Protein AF-A0A2J6W0M3-F1 (afdb_monomer_lite)

Foldseek 3Di:
DWWWWWFDPDPVQTDTFDKDKDFDFDKDKDDDLVVLQVVVVVVCCVVFNPVVVVDDGDDPVRSVVDIDIDTDRPDMDMDGDDDYTDDDPPPPDPPPDDDTTIDTDWDADDDDDDDDDDDPSRVVRHRDTD

Radius of gyration: 22.67 Å; chains: 1; bounding box: 49×35×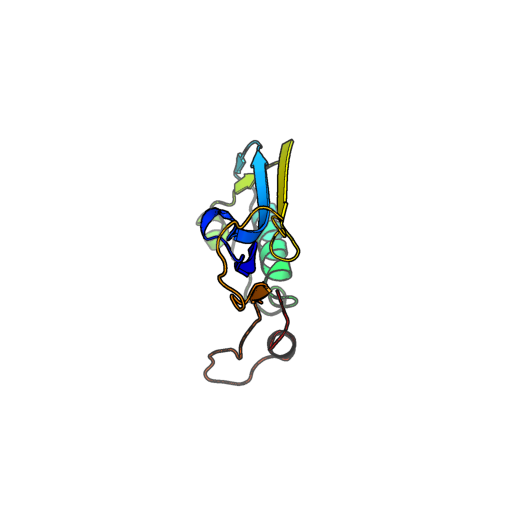59 Å

pLDDT: mean 91.8, std 10.61, range [54.16, 98.25]

Sequence (130 aa):
KVNGIVLAEMVKDNSVNYVSVVIFGKSEEVKNNSDKLKAFKNLMDRMVPERWENSILPSDNDLNNVSIIKISIDKFSIKKREGGPKLNHKSSTNKNNIWSGEITIKCRYEKPIDNENIPNYIAKLIGKQL

Secondary structure (DSSP, 8-state):
-EEEEEE-SSGGG-EEEEEEEEEE--EEEE--HHHHHHHHHHHHHHHSTTTTTTSPPPPHHHHHT--EEEE--SEEEEEEE-SSPPP-TT--S--TT---EEEE---B------SSPPPHHHHTTTT-B-

Structure (mmCIF, N/CA/C/O backbone):
data_AF-A0A2J6W0M3-F1
#
_entry.id   AF-A0A2J6W0M3-F1
#
loop_
_atom_site.group_PDB
_atom_site.id
_atom_site.type_symbol
_atom_site.label_atom_id
_atom_site.label_alt_id
_atom_site.label_comp_id
_atom_site.label_asym_id
_atom_site.label_entity_id
_atom_site.label_seq_id
_atom_site.pdbx_PDB_ins_code
_atom_site.Cartn_x
_atom_site.Cartn_y
_atom_site.Cartn_z
_atom_site.occupancy
_atom_site.B_iso_or_equiv
_atom_site.auth_seq_id
_atom_site.auth_comp_id
_atom_site.auth_asym_id
_atom_site.auth_atom_id
_atom_site.pdbx_PDB_model_num
ATOM 1 N N . LYS A 1 1 ? 4.744 2.763 -5.765 1.00 92.88 1 LYS A N 1
ATOM 2 C CA . LYS A 1 1 ? 5.502 1.500 -5.586 1.00 92.88 1 LYS A CA 1
ATOM 3 C C . LYS A 1 1 ? 6.546 1.384 -6.686 1.00 92.88 1 LYS A C 1
ATOM 5 O O . LYS A 1 1 ? 6.176 1.503 -7.849 1.00 92.88 1 LYS A O 1
ATOM 10 N N . VAL A 1 2 ? 7.813 1.197 -6.324 1.00 96.62 2 VAL A N 1
ATOM 11 C CA . VAL A 1 2 ? 8.913 0.946 -7.268 1.00 96.62 2 VAL A CA 1
ATOM 12 C C . VAL A 1 2 ? 9.096 -0.565 -7.406 1.00 96.62 2 VAL A C 1
ATOM 14 O O . VAL A 1 2 ? 9.133 -1.259 -6.395 1.00 96.62 2 VAL A O 1
ATOM 17 N N . ASN A 1 3 ? 9.172 -1.052 -8.644 1.00 96.19 3 ASN A N 1
ATOM 18 C CA . ASN A 1 3 ? 9.197 -2.475 -8.990 1.00 96.19 3 ASN A CA 1
ATOM 19 C C . ASN A 1 3 ? 10.482 -2.900 -9.715 1.00 96.19 3 ASN A C 1
ATOM 21 O O . ASN A 1 3 ? 10.718 -4.095 -9.861 1.00 96.19 3 ASN A O 1
ATOM 25 N N . GLY A 1 4 ? 11.314 -1.966 -10.176 1.00 97.56 4 GLY A N 1
ATOM 26 C CA . GLY A 1 4 ? 12.583 -2.322 -10.803 1.00 97.56 4 GLY A CA 1
ATOM 27 C C . GLY A 1 4 ? 13.378 -1.130 -11.310 1.00 97.56 4 GLY A C 1
ATOM 28 O O . GLY A 1 4 ? 12.831 -0.049 -11.517 1.00 97.56 4 GLY A O 1
ATOM 29 N N . ILE A 1 5 ? 14.674 -1.335 -11.511 1.00 97.94 5 ILE A N 1
ATOM 30 C CA . ILE A 1 5 ? 15.596 -0.376 -12.124 1.00 97.94 5 ILE A CA 1
ATOM 31 C C . ILE A 1 5 ? 15.842 -0.835 -13.553 1.00 97.94 5 ILE A C 1
ATOM 33 O O . ILE A 1 5 ? 16.174 -1.996 -13.777 1.00 97.94 5 ILE A O 1
ATOM 37 N N . VAL A 1 6 ? 15.688 0.067 -14.517 1.00 97.75 6 VAL A N 1
ATOM 38 C CA . VAL A 1 6 ? 15.887 -0.234 -15.934 1.00 97.75 6 VAL A CA 1
ATOM 39 C C . VAL A 1 6 ? 17.159 0.436 -16.415 1.00 97.75 6 VAL A C 1
ATOM 41 O O . VAL A 1 6 ? 17.270 1.663 -16.397 1.00 97.75 6 VAL A O 1
ATOM 44 N N . LEU A 1 7 ? 18.105 -0.391 -16.841 1.00 95.75 7 LEU A N 1
ATOM 45 C CA . LEU A 1 7 ? 19.430 0.009 -17.282 1.00 95.75 7 LEU A CA 1
ATOM 46 C C . LEU A 1 7 ? 19.498 -0.158 -18.799 1.00 95.75 7 LEU A C 1
ATOM 48 O O . LEU A 1 7 ? 19.440 -1.268 -19.327 1.00 95.75 7 LEU A O 1
ATOM 52 N N . ALA A 1 8 ? 19.545 0.971 -19.493 1.00 92.31 8 ALA A N 1
ATOM 53 C CA . ALA A 1 8 ? 19.707 1.053 -20.932 1.00 92.31 8 ALA A CA 1
ATOM 54 C C . ALA A 1 8 ? 21.184 1.250 -21.294 1.00 92.31 8 ALA A C 1
ATOM 56 O O . ALA A 1 8 ? 22.014 1.593 -20.454 1.00 92.31 8 ALA A O 1
ATOM 57 N N . GLU A 1 9 ? 21.507 1.092 -22.576 1.00 88.31 9 GLU A N 1
ATOM 58 C CA . GLU A 1 9 ? 22.866 1.327 -23.079 1.00 88.31 9 GLU A CA 1
ATOM 59 C C . GLU A 1 9 ? 23.286 2.804 -22.967 1.00 88.31 9 GLU A C 1
ATOM 61 O O . GLU A 1 9 ? 24.456 3.114 -22.741 1.00 88.31 9 GLU A O 1
ATOM 66 N N . MET A 1 10 ? 22.329 3.731 -23.107 1.00 86.19 10 MET A N 1
ATOM 67 C CA . MET A 1 10 ? 22.545 5.168 -22.935 1.00 86.19 10 MET A CA 1
ATOM 68 C C . MET A 1 10 ? 21.980 5.643 -21.598 1.00 86.19 10 MET A C 1
ATOM 70 O O . MET A 1 10 ? 20.810 5.420 -21.295 1.00 86.19 10 MET A O 1
ATOM 74 N N . VAL A 1 11 ? 22.769 6.422 -20.852 1.00 89.62 11 VAL A N 1
ATOM 75 C CA . VAL A 1 11 ? 22.384 6.937 -19.523 1.00 89.62 11 VAL A CA 1
ATOM 76 C C . VAL A 1 11 ? 21.056 7.701 -19.543 1.00 89.62 11 VAL A C 1
ATOM 78 O O . VAL A 1 11 ? 20.250 7.545 -18.631 1.00 89.62 11 VAL A O 1
ATOM 81 N N . LYS A 1 12 ? 20.787 8.480 -20.598 1.00 89.81 12 LYS A N 1
ATOM 82 C CA . LYS A 1 12 ? 19.530 9.238 -20.754 1.00 89.81 12 LYS A CA 1
ATOM 83 C C . LYS A 1 12 ? 18.274 8.360 -20.852 1.00 89.81 12 LYS A C 1
ATOM 85 O O . LYS A 1 12 ? 17.174 8.858 -20.647 1.00 89.81 12 LYS A O 1
ATOM 90 N N . ASP A 1 13 ? 18.442 7.087 -21.208 1.00 91.19 13 ASP A N 1
ATOM 91 C CA . ASP A 1 13 ? 17.354 6.126 -21.396 1.00 91.19 13 ASP A CA 1
ATOM 92 C C . ASP A 1 13 ? 17.201 5.184 -20.183 1.00 91.19 13 ASP A C 1
ATOM 94 O O . ASP A 1 13 ? 16.269 4.372 -20.149 1.00 91.19 13 ASP A O 1
ATOM 98 N N . ASN A 1 14 ? 18.069 5.316 -19.168 1.00 94.06 14 ASN A N 1
ATOM 99 C CA . ASN A 1 14 ? 17.883 4.667 -17.872 1.00 94.06 14 ASN A CA 1
ATOM 100 C C . ASN A 1 14 ? 16.574 5.133 -17.233 1.00 94.06 14 ASN A C 1
ATOM 102 O O . ASN A 1 14 ? 16.140 6.278 -17.377 1.00 94.06 14 ASN A O 1
ATOM 106 N N . SER A 1 15 ? 15.914 4.229 -16.518 1.00 96.69 15 SER A N 1
ATOM 107 C CA . SER A 1 15 ? 14.607 4.508 -15.938 1.00 96.69 15 SER A CA 1
ATOM 108 C C . SER A 1 15 ? 14.300 3.590 -14.757 1.00 96.69 15 SER A C 1
ATOM 110 O O . SER A 1 15 ? 15.150 2.845 -14.277 1.00 96.69 15 SER A O 1
ATOM 112 N N . VAL A 1 16 ? 13.063 3.655 -14.275 1.00 97.75 16 VAL A N 1
ATOM 113 C CA . VAL A 1 16 ? 12.567 2.881 -13.137 1.00 97.75 16 VAL A CA 1
ATOM 114 C C . VAL A 1 16 ? 11.192 2.340 -13.500 1.00 97.75 16 VAL A C 1
ATOM 116 O O . VAL A 1 16 ? 10.353 3.094 -13.987 1.00 97.75 16 VAL A O 1
ATOM 119 N N . ASN A 1 17 ? 10.945 1.058 -13.253 1.00 98.00 17 ASN A N 1
ATOM 120 C CA . ASN A 1 17 ? 9.608 0.478 -13.298 1.00 98.00 17 ASN A CA 1
ATOM 121 C C . ASN A 1 17 ? 8.866 0.768 -12.000 1.00 98.00 17 ASN A C 1
ATOM 123 O O . ASN A 1 17 ? 9.390 0.565 -10.904 1.00 98.00 17 ASN A O 1
ATOM 127 N N . TYR A 1 18 ? 7.641 1.273 -12.117 1.00 97.69 18 TYR A N 1
ATOM 128 C CA . TYR A 1 18 ? 6.847 1.716 -10.976 1.00 97.69 18 TYR A CA 1
ATOM 129 C C . TYR A 1 18 ? 5.355 1.780 -11.304 1.00 97.69 18 TYR A C 1
ATO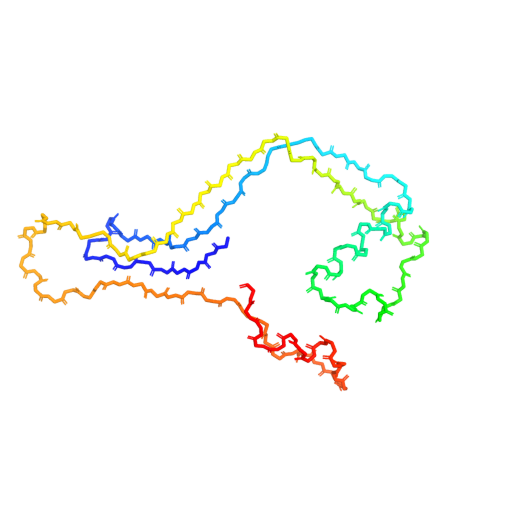M 131 O O . TYR A 1 18 ? 4.946 1.843 -12.463 1.00 97.69 18 TYR A O 1
ATOM 139 N N . VAL A 1 19 ? 4.551 1.834 -10.245 1.00 97.75 19 VAL A N 1
ATOM 140 C CA . VAL A 1 19 ? 3.145 2.250 -10.271 1.00 97.75 19 VAL A CA 1
ATOM 141 C C . VAL A 1 19 ? 2.987 3.405 -9.289 1.00 97.75 19 VAL A C 1
ATOM 143 O O . VAL A 1 19 ? 3.379 3.284 -8.123 1.00 97.75 19 VAL A O 1
ATOM 146 N N . SER A 1 20 ? 2.428 4.519 -9.748 1.00 97.75 20 SER A N 1
ATOM 147 C CA . SER A 1 20 ? 2.078 5.670 -8.915 1.00 97.75 20 SER A CA 1
ATOM 148 C C . SER A 1 20 ? 0.634 6.082 -9.167 1.00 97.75 20 SER A C 1
ATOM 150 O O . SER A 1 20 ? 0.155 5.991 -10.299 1.00 97.75 20 SER A O 1
ATOM 152 N N . VAL A 1 21 ? -0.035 6.532 -8.108 1.00 97.94 21 VAL A N 1
ATOM 153 C CA . VAL A 1 21 ? -1.403 7.048 -8.140 1.00 97.94 21 VAL A CA 1
ATOM 154 C C . VAL A 1 21 ? -1.403 8.408 -7.456 1.00 97.94 21 VAL A C 1
ATOM 156 O O . VAL A 1 21 ? -0.865 8.539 -6.358 1.00 97.94 21 VAL A O 1
ATOM 159 N N . VAL A 1 22 ? -2.012 9.402 -8.093 1.00 98.06 22 VAL A N 1
ATOM 160 C CA . VAL A 1 22 ? -2.310 10.700 -7.482 1.00 98.06 22 VAL A CA 1
ATOM 161 C C . VAL A 1 22 ? -3.817 10.784 -7.313 1.00 98.06 22 VAL A C 1
ATOM 163 O O . VAL A 1 22 ? -4.547 10.608 -8.285 1.00 98.06 22 VAL A O 1
ATOM 166 N N . ILE A 1 23 ? -4.277 11.027 -6.089 1.00 97.88 23 ILE A N 1
ATOM 167 C CA . ILE A 1 23 ? -5.697 11.151 -5.746 1.00 97.88 23 ILE A CA 1
ATOM 168 C C . ILE A 1 23 ? -5.988 12.616 -5.431 1.00 97.88 23 ILE A C 1
ATOM 170 O O . ILE A 1 23 ? -5.256 13.245 -4.671 1.00 97.88 23 ILE A O 1
ATOM 174 N N . PHE A 1 24 ? -7.072 13.133 -5.999 1.00 98.00 24 PHE A N 1
ATOM 175 C CA . PHE A 1 24 ? -7.636 14.438 -5.691 1.00 98.00 24 PHE A CA 1
ATOM 176 C C . PHE A 1 24 ? -9.030 14.243 -5.116 1.00 98.00 24 PHE A C 1
ATOM 178 O O . PHE A 1 24 ? -9.860 13.530 -5.688 1.00 98.00 24 PHE A O 1
ATOM 185 N N . GLY A 1 25 ? -9.291 14.915 -4.007 1.00 97.38 25 GLY A N 1
ATOM 186 C CA . GLY A 1 25 ? -10.572 14.826 -3.341 1.00 97.38 25 GLY A CA 1
ATOM 187 C C . GLY A 1 25 ? -10.652 15.697 -2.112 1.00 97.38 25 GLY A C 1
ATOM 188 O O . GLY A 1 25 ? -9.654 16.283 -1.682 1.00 97.38 25 GLY A O 1
ATOM 189 N N . LYS A 1 26 ? -11.853 15.779 -1.551 1.00 97.62 26 LYS A N 1
ATOM 190 C CA . LYS A 1 26 ? -12.093 16.515 -0.315 1.00 97.62 26 LYS A CA 1
ATOM 191 C C . LYS A 1 26 ? -11.778 15.627 0.880 1.00 97.62 26 LYS A C 1
ATOM 193 O O . LYS A 1 26 ? -12.194 14.471 0.943 1.00 97.62 26 LYS A O 1
ATOM 198 N N . SER A 1 27 ? -11.038 16.189 1.828 1.00 97.00 27 SER A N 1
ATOM 199 C CA . SER A 1 27 ? -10.778 15.566 3.118 1.00 97.00 27 SER A CA 1
ATOM 200 C C . SER A 1 27 ? -11.832 15.984 4.135 1.00 97.00 27 SER A C 1
ATOM 202 O O . SER A 1 27 ? -12.141 17.170 4.252 1.00 97.00 27 SER A O 1
ATOM 204 N N . GLU A 1 28 ? -12.315 15.032 4.918 1.00 97.50 28 GLU A N 1
ATOM 205 C CA . GLU A 1 28 ? -13.238 15.264 6.023 1.00 97.50 28 GLU A CA 1
ATOM 206 C C . GLU A 1 28 ? -12.753 14.516 7.264 1.00 97.50 28 GLU A C 1
ATOM 208 O O . GLU A 1 28 ? -12.262 13.387 7.173 1.00 97.50 28 GLU A O 1
ATOM 213 N N . GLU A 1 29 ? -12.928 15.121 8.435 1.00 97.81 29 GLU A N 1
ATOM 214 C CA . GLU A 1 29 ? -12.684 14.435 9.700 1.00 97.81 29 GLU A CA 1
ATOM 215 C C . GLU A 1 29 ? -13.836 13.475 10.027 1.00 97.81 29 GLU A C 1
ATOM 217 O O . GLU A 1 29 ? -15.018 13.826 9.953 1.00 97.81 29 GLU A O 1
ATOM 222 N N . VAL A 1 30 ? -13.491 12.254 10.428 1.00 97.69 30 VAL A N 1
ATOM 223 C CA . VAL A 1 30 ? -14.431 11.269 10.961 1.00 97.69 30 VAL A CA 1
ATOM 224 C C . VAL A 1 30 ? -14.674 11.583 12.434 1.00 97.69 30 VAL A C 1
ATOM 226 O O . VAL A 1 30 ? -13.826 11.322 13.284 1.00 97.69 30 VAL A O 1
ATOM 229 N N . LYS A 1 31 ? -15.842 12.155 12.735 1.00 95.88 31 LYS A N 1
ATOM 230 C CA . LYS A 1 31 ? -16.177 12.640 14.084 1.00 95.88 31 LYS A CA 1
ATOM 231 C C . LYS A 1 31 ? -16.748 11.567 15.010 1.00 95.88 31 LYS A C 1
ATOM 233 O O . LYS A 1 31 ? -16.504 11.611 16.207 1.00 95.88 31 LYS A O 1
ATOM 238 N N . ASN A 1 32 ? -17.526 10.626 14.476 1.00 96.69 32 ASN A N 1
ATOM 239 C CA . ASN A 1 32 ? -18.222 9.625 15.282 1.00 96.69 32 ASN A CA 1
ATOM 240 C C . ASN A 1 32 ? -17.273 8.484 15.691 1.00 96.69 32 ASN A C 1
ATOM 242 O O . ASN A 1 32 ? -16.634 7.881 14.828 1.00 96.69 32 ASN A O 1
ATOM 246 N N . ASN A 1 33 ? -17.230 8.142 16.984 1.00 96.94 33 ASN A N 1
ATOM 247 C CA . ASN A 1 33 ? -16.380 7.067 17.510 1.00 96.94 33 ASN A CA 1
ATOM 248 C C . ASN A 1 33 ? -16.665 5.697 16.879 1.00 96.94 33 ASN A C 1
ATOM 250 O O . ASN A 1 33 ? -15.728 4.961 16.580 1.00 96.94 33 ASN A O 1
ATOM 254 N N . SER A 1 34 ? -17.923 5.365 16.580 1.00 96.56 34 SER A N 1
ATOM 255 C CA . SER A 1 34 ? -18.260 4.106 15.902 1.00 96.56 34 SER A CA 1
ATOM 256 C C . SER A 1 34 ? -17.677 4.030 14.486 1.00 96.56 34 SER A C 1
ATOM 258 O O . SER A 1 34 ? -17.226 2.968 14.057 1.00 96.56 34 SER A O 1
ATOM 260 N N . ASP A 1 35 ? -17.612 5.153 13.767 1.00 97.12 35 ASP A N 1
ATOM 261 C CA . ASP A 1 35 ? -17.017 5.201 12.430 1.00 97.12 35 ASP A CA 1
ATOM 262 C C . ASP A 1 35 ? -15.488 5.247 12.487 1.00 97.12 35 ASP A C 1
ATOM 264 O O . ASP A 1 35 ? -14.830 4.625 11.650 1.00 97.12 35 ASP A O 1
ATOM 268 N N . LYS A 1 36 ? -14.912 5.895 13.509 1.00 97.75 36 LYS A N 1
ATOM 269 C CA . LYS A 1 36 ? -13.478 5.791 13.815 1.00 97.75 36 LYS A CA 1
ATOM 270 C C . LYS A 1 36 ? -13.080 4.336 14.072 1.00 97.75 36 LYS A C 1
ATOM 272 O O . LYS A 1 36 ? -12.107 3.858 13.494 1.00 97.75 36 LYS A O 1
ATOM 277 N N . LEU A 1 37 ? -13.865 3.607 14.867 1.00 97.00 37 LEU A N 1
ATOM 278 C CA . LEU A 1 37 ? -13.621 2.199 15.175 1.00 97.00 37 LEU A CA 1
ATOM 279 C C . LEU A 1 37 ? -13.675 1.321 13.914 1.00 97.00 37 LEU A C 1
ATOM 281 O O . LEU A 1 37 ? -12.773 0.517 13.684 1.00 97.00 37 LEU A O 1
ATOM 285 N N . LYS A 1 38 ? -14.678 1.519 13.044 1.00 97.12 38 LYS A N 1
ATOM 286 C CA . LYS A 1 38 ? -14.752 0.834 11.738 1.00 97.12 38 LYS A CA 1
ATOM 287 C C . LYS A 1 38 ? -13.542 1.146 10.857 1.00 97.12 38 LYS A C 1
ATOM 289 O O . LYS A 1 38 ? -13.016 0.252 10.197 1.00 97.12 38 LYS A O 1
ATOM 294 N N . ALA A 1 39 ? -13.101 2.402 10.828 1.00 96.62 39 ALA A N 1
ATOM 295 C CA . ALA A 1 39 ? -11.935 2.807 10.053 1.00 96.62 39 ALA A CA 1
ATOM 296 C C . ALA A 1 39 ? -10.652 2.131 10.565 1.00 96.62 39 ALA A C 1
ATOM 298 O O . ALA A 1 39 ? -9.885 1.613 9.753 1.00 96.62 39 ALA A O 1
ATOM 299 N N . PHE A 1 40 ? -10.456 2.052 11.885 1.00 96.88 40 PHE A N 1
ATOM 300 C CA . PHE A 1 40 ? -9.347 1.303 12.479 1.00 96.88 40 PHE A CA 1
ATOM 301 C C . PHE A 1 40 ? -9.401 -0.187 12.146 1.00 96.88 40 PHE A C 1
ATOM 303 O O . PHE A 1 40 ? -8.381 -0.736 11.731 1.00 96.88 40 PHE A O 1
ATOM 310 N N . LYS A 1 41 ? -10.576 -0.822 12.250 1.00 96.94 41 LYS A N 1
ATOM 311 C CA . LYS A 1 41 ? -10.749 -2.225 11.852 1.00 96.94 41 LYS A CA 1
ATOM 312 C C . LYS A 1 41 ? -10.314 -2.447 10.407 1.00 96.94 41 LYS A C 1
ATOM 314 O O . LYS A 1 41 ? -9.442 -3.267 10.145 1.00 96.94 41 LYS A O 1
ATOM 319 N N . ASN A 1 42 ? -10.851 -1.654 9.480 1.00 96.88 42 ASN A N 1
ATOM 320 C CA . ASN A 1 42 ? -10.526 -1.762 8.057 1.00 96.88 42 ASN A CA 1
ATOM 321 C C . ASN A 1 42 ? -9.036 -1.526 7.770 1.00 96.88 42 ASN A C 1
ATOM 323 O O . ASN A 1 42 ? -8.459 -2.182 6.901 1.00 96.88 42 ASN A O 1
ATOM 327 N N . LEU A 1 43 ? -8.407 -0.583 8.479 1.00 95.38 43 LEU A N 1
ATOM 328 C CA . LEU A 1 43 ? -6.976 -0.322 8.360 1.00 95.38 43 LEU A CA 1
ATOM 329 C C . LEU A 1 43 ? -6.156 -1.528 8.833 1.00 95.38 43 LEU A C 1
ATOM 331 O O . LEU A 1 43 ? -5.267 -1.978 8.110 1.00 95.38 43 LEU A O 1
ATOM 335 N N . MET A 1 44 ? -6.480 -2.069 10.009 1.00 95.69 44 MET A N 1
ATOM 336 C CA . MET A 1 44 ? -5.773 -3.210 10.586 1.00 95.69 44 MET A CA 1
ATOM 337 C C . MET A 1 44 ? -5.939 -4.469 9.742 1.00 95.69 44 MET A C 1
ATOM 339 O O . MET A 1 44 ? -4.932 -5.080 9.393 1.00 95.69 44 MET A O 1
ATOM 343 N N . ASP A 1 45 ? -7.163 -4.794 9.323 1.00 95.31 45 ASP A N 1
ATOM 344 C CA . ASP A 1 45 ? -7.451 -5.965 8.487 1.00 95.31 45 ASP A CA 1
ATOM 345 C C . ASP A 1 45 ? -6.714 -5.902 7.140 1.00 95.31 45 ASP A C 1
ATOM 347 O O . ASP A 1 45 ? -6.264 -6.923 6.615 1.00 95.31 45 ASP A O 1
ATOM 351 N N . ARG A 1 46 ? -6.533 -4.694 6.586 1.00 94.88 46 ARG A N 1
ATOM 352 C CA . ARG A 1 46 ? -5.759 -4.483 5.355 1.00 94.88 46 ARG A CA 1
ATOM 353 C C . ARG A 1 46 ? -4.254 -4.655 5.563 1.00 94.88 46 ARG A C 1
ATOM 355 O O . ARG A 1 46 ? -3.570 -5.089 4.637 1.00 94.88 46 ARG A O 1
ATOM 362 N N . MET A 1 47 ? -3.729 -4.268 6.722 1.00 92.69 47 MET A N 1
ATOM 363 C CA . MET A 1 47 ? -2.298 -4.357 7.026 1.00 92.69 47 MET A CA 1
ATOM 364 C C . MET A 1 47 ? -1.881 -5.767 7.445 1.00 92.69 47 MET A C 1
ATOM 366 O O . MET A 1 47 ? -0.868 -6.277 6.968 1.00 92.69 47 MET A O 1
ATOM 370 N N . VAL A 1 48 ? -2.645 -6.376 8.351 1.00 95.06 48 VAL A N 1
ATOM 371 C CA . VAL A 1 48 ? -2.385 -7.687 8.948 1.00 95.06 48 VAL A CA 1
ATOM 372 C C . VAL A 1 48 ? -3.739 -8.368 9.183 1.00 95.06 48 VAL A C 1
ATOM 374 O O . VAL A 1 48 ? -4.405 -8.068 10.176 1.00 95.06 48 VAL A O 1
ATOM 377 N N . PRO A 1 49 ? -4.157 -9.286 8.294 1.00 94.44 49 PRO A N 1
ATOM 378 C CA . PRO A 1 49 ? -5.396 -10.037 8.471 1.00 94.44 49 PRO A CA 1
ATOM 379 C C . PRO A 1 49 ? -5.453 -10.725 9.839 1.00 94.44 49 PRO A C 1
ATOM 381 O O . PRO A 1 49 ? -4.426 -11.189 10.331 1.00 94.44 49 PRO A O 1
ATOM 384 N N . GLU A 1 50 ? -6.646 -10.792 10.436 1.00 96.12 50 GLU A N 1
ATOM 385 C CA . GLU A 1 50 ? -6.917 -11.375 11.765 1.00 96.12 50 GLU A CA 1
ATOM 386 C C . GLU A 1 50 ? -6.313 -10.591 12.949 1.00 96.12 50 GLU A C 1
ATOM 388 O O . GLU A 1 50 ? -6.550 -10.935 14.108 1.00 96.12 50 GLU A O 1
ATOM 393 N N . ARG A 1 51 ? -5.541 -9.516 12.717 1.00 95.75 51 ARG A N 1
ATOM 394 C CA . ARG A 1 51 ? -4.926 -8.764 13.821 1.00 95.75 51 ARG A CA 1
ATOM 395 C C . ARG A 1 51 ? -5.952 -8.030 14.671 1.00 95.75 51 ARG A C 1
ATOM 397 O O . ARG A 1 51 ? -5.724 -7.904 15.872 1.00 95.75 51 ARG A O 1
ATOM 404 N N . TRP A 1 52 ? -7.032 -7.535 14.071 1.00 97.06 52 TRP A N 1
ATOM 405 C CA . TRP A 1 52 ? -8.061 -6.790 14.790 1.00 97.06 52 TRP A CA 1
ATOM 406 C C . TRP A 1 52 ? -8.708 -7.641 15.885 1.00 97.06 52 TRP A C 1
ATOM 408 O O . TRP A 1 52 ? -8.735 -7.239 17.043 1.00 97.06 52 TRP A O 1
ATOM 418 N N . GLU A 1 53 ? -9.149 -8.848 15.534 1.00 96.94 53 GLU A N 1
ATOM 419 C CA . GLU A 1 53 ? -9.783 -9.795 16.453 1.00 96.94 53 GLU A CA 1
ATOM 420 C C . GLU A 1 53 ? -8.805 -10.324 17.521 1.00 96.94 53 GLU A C 1
ATOM 422 O O . GLU A 1 53 ? -9.231 -10.763 18.585 1.00 96.94 53 GLU A O 1
ATOM 427 N N . ASN A 1 54 ? -7.496 -10.237 17.262 1.00 96.31 54 ASN A N 1
ATOM 428 C CA . ASN A 1 54 ? -6.416 -10.645 18.166 1.00 96.31 54 ASN A CA 1
ATOM 429 C C . ASN A 1 54 ? -5.699 -9.443 18.822 1.00 96.31 54 ASN A C 1
ATOM 431 O O . ASN A 1 54 ? -4.491 -9.495 19.078 1.00 96.31 54 ASN A O 1
ATOM 435 N N . SER A 1 55 ? -6.414 -8.337 19.051 1.00 95.88 55 SER A N 1
ATOM 436 C CA . SER A 1 55 ? -5.903 -7.130 19.717 1.00 95.88 55 SER A CA 1
ATOM 437 C C . SER A 1 55 ? -6.911 -6.574 20.723 1.00 95.88 55 SER A C 1
ATOM 439 O O . SER A 1 55 ? -8.115 -6.785 20.603 1.00 95.88 55 SER A O 1
ATOM 441 N N . ILE A 1 56 ? -6.419 -5.819 21.706 1.00 97.25 56 ILE A N 1
ATOM 442 C CA . ILE A 1 56 ? -7.279 -5.016 22.585 1.00 97.25 56 ILE A CA 1
ATOM 443 C C . ILE A 1 56 ? -7.807 -3.834 21.769 1.00 97.25 56 ILE A C 1
ATOM 445 O O . ILE A 1 56 ? -7.029 -3.130 21.121 1.00 97.25 56 ILE A O 1
ATOM 449 N N . LEU A 1 57 ? -9.125 -3.639 21.778 1.00 96.62 57 LEU A N 1
ATOM 450 C CA . LEU A 1 57 ? -9.765 -2.586 20.995 1.00 96.62 57 LEU A CA 1
ATOM 451 C C . LEU A 1 57 ? -9.678 -1.223 21.704 1.00 96.62 57 LEU A C 1
ATOM 453 O O . LEU A 1 57 ? -9.682 -1.188 22.936 1.00 96.62 57 LEU A O 1
ATOM 457 N N . PRO A 1 58 ? -9.634 -0.106 20.950 1.00 96.19 58 PRO A N 1
ATOM 458 C CA . PRO A 1 58 ? -9.599 1.234 21.530 1.00 96.19 58 PRO A CA 1
ATOM 459 C C . P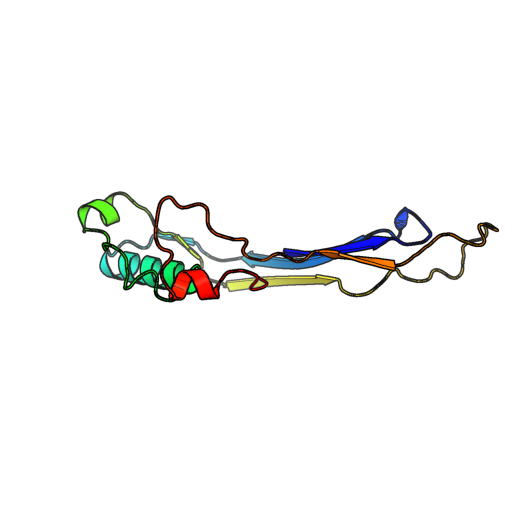RO A 1 58 ? -10.850 1.525 22.364 1.00 96.19 58 PRO A C 1
ATOM 461 O O . PRO A 1 58 ? -11.968 1.227 21.936 1.00 96.19 58 PRO A O 1
ATOM 464 N N . SER A 1 59 ? -10.665 2.160 23.519 1.00 96.38 59 SER A N 1
ATOM 465 C CA . SER A 1 59 ? -11.754 2.748 24.302 1.00 96.38 59 SER A CA 1
ATOM 466 C C . SER A 1 59 ? -12.245 4.062 23.682 1.00 96.38 59 SER A C 1
ATOM 468 O O . SER A 1 59 ? -11.570 4.661 22.842 1.00 96.38 59 SER A O 1
ATOM 470 N N . ASP A 1 60 ? -13.387 4.580 24.140 1.00 95.81 60 ASP A N 1
ATOM 471 C CA . ASP A 1 60 ? -13.859 5.907 23.720 1.00 95.81 60 ASP A CA 1
ATOM 472 C C . ASP A 1 60 ? -12.850 7.020 24.032 1.00 95.81 60 ASP A C 1
ATOM 474 O O . ASP A 1 60 ? -12.699 7.958 23.249 1.00 95.81 60 ASP A O 1
ATOM 478 N N . ASN A 1 61 ? -12.119 6.903 25.143 1.00 96.81 61 ASN A N 1
ATOM 479 C CA . ASN A 1 61 ? -11.075 7.861 25.489 1.00 96.81 61 ASN A CA 1
ATOM 480 C C . ASN A 1 61 ? -9.909 7.809 24.488 1.00 96.81 61 ASN A C 1
ATOM 482 O O . ASN A 1 61 ? -9.413 8.852 24.067 1.00 96.81 61 ASN A O 1
ATOM 486 N N . ASP A 1 62 ? -9.514 6.612 24.048 1.00 97.00 62 ASP A N 1
ATOM 487 C CA . ASP A 1 62 ? -8.473 6.449 23.026 1.00 97.00 62 ASP A CA 1
ATOM 488 C C . ASP A 1 62 ? -8.923 7.040 21.683 1.00 97.00 62 ASP A C 1
ATOM 490 O O . ASP A 1 62 ? -8.166 7.755 21.025 1.00 97.00 62 ASP A O 1
ATOM 494 N N . LEU A 1 63 ? -10.183 6.805 21.296 1.00 96.88 63 LEU A N 1
ATOM 495 C CA . LEU A 1 63 ? -10.764 7.325 20.054 1.00 96.88 63 LEU A CA 1
ATOM 496 C C . LEU A 1 63 ? -10.903 8.852 20.053 1.00 96.88 63 LEU A C 1
ATOM 498 O O . LEU A 1 63 ? -10.765 9.482 19.000 1.00 96.88 63 LEU A O 1
ATOM 502 N N . ASN A 1 64 ? -11.155 9.461 21.210 1.00 95.38 64 ASN A N 1
ATOM 503 C CA . ASN A 1 64 ? -11.239 10.915 21.344 1.00 95.38 64 ASN A CA 1
ATOM 504 C C . ASN A 1 64 ? -9.874 11.601 21.173 1.00 95.38 64 ASN A C 1
ATOM 506 O O . ASN A 1 64 ? -9.829 12.747 20.735 1.00 95.38 64 ASN A O 1
ATOM 510 N N . ASN A 1 65 ? -8.773 10.891 21.436 1.00 96.50 65 ASN A N 1
ATOM 511 C CA . ASN A 1 65 ? -7.407 11.409 21.310 1.00 96.50 65 ASN A CA 1
ATOM 512 C C . ASN A 1 65 ? -6.794 11.228 19.909 1.00 96.50 65 ASN A C 1
ATOM 514 O O . ASN A 1 65 ? -5.635 11.583 19.695 1.00 96.50 65 ASN A O 1
ATOM 518 N N . VAL A 1 66 ? -7.547 10.690 18.942 1.00 96.31 66 VAL A N 1
ATOM 519 C CA . VAL A 1 66 ? -7.075 10.480 17.566 1.00 96.31 66 VAL A CA 1
ATOM 520 C C . VAL A 1 66 ? -8.047 11.080 16.552 1.00 96.31 66 VAL A C 1
ATOM 522 O O . VAL A 1 66 ? -9.248 10.799 16.576 1.00 96.31 66 VAL A O 1
ATOM 525 N N . SER A 1 67 ? -7.524 11.853 15.598 1.00 96.62 67 SER A N 1
ATOM 526 C CA . SER A 1 67 ? -8.276 12.290 14.416 1.00 96.62 67 SER A CA 1
ATOM 527 C C . SER A 1 67 ? -8.076 11.310 13.265 1.00 96.62 67 SER A C 1
ATOM 529 O O . SER A 1 67 ? -6.952 10.959 12.909 1.00 96.62 67 SER A O 1
ATOM 531 N N . ILE A 1 68 ? -9.181 10.896 12.647 1.00 97.25 68 ILE A N 1
ATOM 532 C CA . ILE A 1 68 ? -9.172 10.109 11.412 1.00 97.25 68 ILE A CA 1
ATOM 533 C C . ILE A 1 68 ? -9.685 10.995 10.289 1.00 97.25 68 ILE A C 1
ATOM 535 O O . ILE A 1 68 ? -10.767 11.568 10.388 1.00 97.25 68 ILE A O 1
ATOM 539 N N . ILE A 1 69 ? -8.919 11.071 9.205 1.00 97.44 69 ILE A N 1
ATOM 540 C CA . ILE A 1 69 ? -9.290 11.815 8.005 1.00 97.44 69 ILE A CA 1
ATOM 541 C C . ILE A 1 69 ? -9.675 10.824 6.913 1.00 97.44 69 ILE A C 1
ATOM 543 O O . ILE A 1 69 ? -8.887 9.949 6.549 1.00 97.44 69 ILE A O 1
ATOM 547 N N . LYS A 1 70 ? -10.881 10.976 6.368 1.00 96.00 70 LYS A N 1
ATOM 548 C CA . LYS A 1 70 ? -11.301 10.294 5.140 1.00 96.00 70 LYS A CA 1
ATOM 549 C C . LYS A 1 70 ? -11.151 11.255 3.967 1.00 96.00 70 LYS A C 1
ATOM 551 O O . LYS A 1 70 ? -11.422 12.445 4.097 1.00 96.00 70 LYS A O 1
ATOM 556 N N . ILE A 1 71 ? -10.722 10.739 2.823 1.00 97.00 71 ILE A N 1
ATOM 557 C CA . ILE A 1 71 ? -10.586 11.508 1.583 1.00 97.00 71 ILE A CA 1
ATOM 558 C C . ILE A 1 71 ? -11.469 10.831 0.540 1.00 97.00 71 ILE A C 1
ATOM 560 O O . ILE A 1 71 ? -11.296 9.638 0.279 1.00 97.00 71 ILE A O 1
ATOM 564 N N . SER A 1 72 ? -12.429 11.563 -0.031 1.00 96.56 72 SER A N 1
ATOM 565 C CA . SER A 1 72 ? -13.196 11.064 -1.176 1.00 96.56 72 SER A CA 1
ATOM 566 C C . SER A 1 72 ? -12.275 10.942 -2.390 1.00 96.56 72 SER A C 1
ATOM 568 O O . SER A 1 72 ? -11.381 11.756 -2.582 1.00 96.56 72 SER A O 1
ATOM 570 N N . ILE A 1 73 ? -12.444 9.918 -3.222 1.00 97.56 73 ILE A N 1
ATOM 571 C CA . ILE A 1 73 ? -11.683 9.818 -4.474 1.00 97.56 73 ILE A CA 1
ATOM 572 C C . ILE A 1 73 ? -12.537 10.449 -5.572 1.00 97.56 73 ILE A C 1
ATOM 574 O O . ILE A 1 73 ? -13.297 9.755 -6.240 1.00 97.56 73 ILE A O 1
ATOM 578 N N . ASP A 1 74 ? -12.430 11.767 -5.741 1.00 97.00 74 ASP A N 1
ATOM 579 C CA . ASP A 1 74 ? -13.228 12.498 -6.736 1.00 97.00 74 ASP A CA 1
ATOM 580 C C . ASP A 1 74 ? -12.591 12.394 -8.126 1.00 97.00 74 ASP A C 1
ATOM 582 O O . ASP A 1 74 ? -13.266 12.209 -9.139 1.00 97.00 74 ASP A O 1
ATOM 586 N N . LYS A 1 75 ? -11.261 12.524 -8.177 1.00 97.81 75 LYS A N 1
ATOM 587 C CA . LYS A 1 75 ? -10.445 12.339 -9.379 1.00 97.81 75 LYS A CA 1
ATOM 588 C C . LYS A 1 75 ? -9.153 11.636 -9.008 1.00 97.81 75 LYS A C 1
ATOM 590 O O . LYS A 1 75 ? -8.629 11.798 -7.909 1.00 97.81 75 LYS A O 1
ATOM 595 N N . PHE A 1 76 ? -8.588 10.900 -9.950 1.00 98.06 76 PHE A N 1
ATOM 596 C CA . PHE A 1 76 ? -7.272 10.313 -9.771 1.00 98.06 76 PHE A CA 1
ATOM 597 C C . PHE A 1 76 ? -6.537 10.214 -11.104 1.00 98.06 76 PHE A C 1
ATOM 599 O O . PHE A 1 76 ? -7.147 10.226 -12.172 1.00 98.06 76 PHE A O 1
ATOM 606 N N . SER A 1 77 ? -5.216 10.101 -11.038 1.00 98.12 77 SER A N 1
ATOM 607 C CA . SER A 1 77 ? -4.382 9.728 -12.174 1.00 98.12 77 SER A CA 1
ATOM 608 C C . SER A 1 77 ? -3.472 8.573 -11.787 1.00 98.12 77 SER A C 1
ATOM 610 O O . SER A 1 77 ? -3.043 8.455 -10.638 1.00 98.12 77 SER A O 1
ATOM 612 N N . ILE A 1 78 ? -3.196 7.694 -12.748 1.00 98.25 78 ILE A N 1
ATOM 613 C CA . ILE A 1 78 ? -2.305 6.548 -12.568 1.00 98.25 78 ILE A CA 1
ATOM 614 C C . ILE A 1 78 ? -1.221 6.628 -13.629 1.00 98.25 78 ILE A C 1
ATOM 616 O O . ILE A 1 78 ? -1.510 6.823 -14.809 1.00 98.25 78 ILE A O 1
ATOM 620 N N . LYS A 1 79 ? 0.031 6.438 -13.216 1.00 98.00 79 LYS A N 1
ATOM 621 C CA . LYS A 1 79 ? 1.153 6.255 -14.136 1.00 98.00 79 LYS A CA 1
ATOM 622 C C . LYS A 1 79 ? 1.881 4.967 -13.795 1.00 98.00 79 LYS A C 1
ATOM 624 O O . LYS A 1 79 ? 2.303 4.761 -12.655 1.00 98.00 79 LYS A O 1
ATOM 629 N N . LYS A 1 80 ? 2.022 4.117 -14.807 1.00 98.06 80 LYS A N 1
ATOM 630 C CA . LYS A 1 80 ? 2.692 2.824 -14.733 1.00 98.06 80 LYS A CA 1
ATOM 631 C C . LYS A 1 80 ? 3.793 2.768 -15.784 1.00 98.06 80 LYS A C 1
ATOM 633 O O . LYS A 1 80 ? 3.564 3.153 -16.928 1.00 98.06 80 LYS A O 1
ATOM 638 N N . ARG A 1 81 ? 4.971 2.288 -15.392 1.00 97.06 81 ARG A N 1
ATOM 639 C CA . ARG A 1 81 ? 6.036 1.874 -16.311 1.00 97.06 81 ARG A CA 1
ATOM 640 C C . ARG A 1 81 ? 6.430 0.447 -15.960 1.00 97.06 81 ARG A C 1
ATOM 642 O O . ARG A 1 81 ? 6.686 0.157 -14.792 1.00 97.06 81 ARG A O 1
ATOM 649 N N . GLU A 1 82 ? 6.468 -0.400 -16.975 1.00 96.19 82 GLU A N 1
ATOM 650 C CA . GLU A 1 82 ? 6.916 -1.789 -16.909 1.00 96.19 82 GLU A CA 1
ATOM 651 C C . GLU A 1 82 ? 7.763 -2.113 -18.141 1.00 96.19 82 GLU A C 1
ATOM 653 O O . GLU A 1 82 ? 7.717 -1.389 -19.141 1.00 96.19 82 GLU A O 1
ATOM 658 N N . GLY A 1 83 ? 8.515 -3.210 -18.064 1.00 93.00 83 GLY A N 1
ATOM 659 C CA . GLY A 1 83 ? 9.338 -3.712 -19.157 1.00 93.00 83 GLY A CA 1
ATOM 660 C C . GLY A 1 83 ? 10.746 -3.119 -19.205 1.00 93.00 83 GLY A C 1
ATOM 661 O O . GLY A 1 83 ? 11.108 -2.214 -18.443 1.00 93.00 83 GLY A O 1
ATOM 662 N N . GLY A 1 84 ? 11.539 -3.663 -20.129 1.00 93.50 84 GLY A N 1
ATOM 663 C CA . GLY A 1 84 ? 12.969 -3.404 -20.262 1.00 93.50 84 GLY A CA 1
ATOM 664 C C . GLY A 1 84 ? 13.344 -2.027 -20.833 1.00 93.50 84 GLY A C 1
ATOM 665 O O . GLY A 1 84 ? 12.501 -1.133 -20.997 1.00 93.50 84 GLY A O 1
ATOM 666 N N . PRO A 1 85 ? 14.643 -1.815 -21.102 1.00 92.00 85 PRO A N 1
ATOM 667 C CA . PRO A 1 85 ? 15.126 -0.599 -21.743 1.00 92.00 85 PRO A CA 1
ATOM 668 C C . PRO A 1 85 ? 14.595 -0.501 -23.177 1.00 92.00 85 PRO A C 1
ATOM 670 O O . PRO A 1 85 ? 14.373 -1.506 -23.851 1.00 92.00 85 PRO A O 1
ATOM 673 N N . LYS A 1 86 ? 14.387 0.727 -23.661 1.00 84.19 86 LYS A N 1
ATOM 674 C CA . LYS A 1 86 ? 14.046 0.943 -25.070 1.00 84.19 86 LYS A CA 1
ATOM 675 C C . LYS A 1 86 ? 15.315 0.807 -25.904 1.00 84.19 86 LYS A C 1
ATOM 677 O O . LYS A 1 86 ? 16.292 1.503 -25.639 1.00 84.19 86 LYS A O 1
ATOM 682 N N . LEU A 1 87 ? 15.283 -0.052 -26.918 1.00 69.94 87 LEU A N 1
ATOM 683 C CA . LEU A 1 87 ? 16.362 -0.147 -27.896 1.00 69.94 87 LEU A CA 1
ATOM 684 C C . LEU A 1 87 ? 16.329 1.102 -28.784 1.00 69.94 87 LEU A C 1
ATOM 686 O O . LEU A 1 87 ? 15.349 1.349 -29.485 1.00 69.94 87 LEU A O 1
ATOM 690 N N . ASN A 1 88 ? 17.391 1.903 -28.743 1.00 64.19 88 ASN A N 1
ATOM 691 C CA . ASN A 1 88 ? 17.566 3.039 -29.641 1.00 64.19 88 ASN A CA 1
ATOM 692 C C . ASN A 1 88 ? 18.576 2.657 -30.731 1.00 64.19 88 ASN A C 1
ATOM 694 O O . ASN A 1 88 ? 19.771 2.583 -30.471 1.00 64.19 88 ASN A O 1
ATOM 698 N N . HIS A 1 89 ? 18.113 2.490 -31.974 1.00 57.00 89 HIS A N 1
ATOM 699 C CA . HIS A 1 89 ? 18.928 2.098 -33.142 1.00 57.00 89 HIS A CA 1
ATOM 700 C C . HIS A 1 89 ? 20.013 3.115 -33.576 1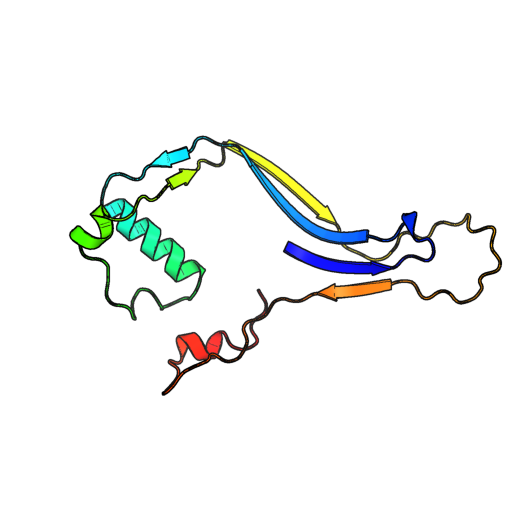.00 57.00 89 HIS A C 1
ATOM 702 O O . HIS A 1 89 ? 20.613 2.957 -34.633 1.00 57.00 89 HIS A O 1
ATOM 708 N N . LYS A 1 90 ? 20.262 4.185 -32.808 1.00 56.69 90 LYS A N 1
ATOM 709 C CA . LYS A 1 90 ? 21.147 5.306 -33.184 1.00 56.69 90 LYS A CA 1
ATOM 710 C C . LYS A 1 90 ? 22.306 5.525 -32.206 1.00 56.69 90 LYS A C 1
ATOM 712 O O . LYS A 1 90 ? 22.725 6.659 -31.987 1.00 56.69 90 LYS A O 1
ATOM 717 N N . SER A 1 91 ? 22.823 4.464 -31.595 1.00 55.88 91 SER A N 1
ATOM 718 C CA . SER A 1 91 ? 24.133 4.537 -30.947 1.00 55.88 91 SER A CA 1
ATOM 719 C C . SER A 1 91 ? 25.208 4.499 -32.036 1.00 55.88 91 SER A C 1
ATOM 721 O O . SER A 1 91 ? 25.540 3.440 -32.550 1.00 55.88 91 SER A O 1
ATOM 723 N N . SER A 1 92 ? 25.736 5.663 -32.421 1.00 54.16 92 SER A N 1
ATOM 724 C CA . SER A 1 92 ? 26.889 5.788 -33.332 1.00 54.16 92 SER A CA 1
ATOM 725 C C . SER A 1 92 ? 28.212 5.348 -32.691 1.00 54.16 92 SER A C 1
ATOM 727 O O . SER A 1 92 ? 29.270 5.436 -33.311 1.00 54.16 92 SER A O 1
ATOM 729 N N . THR A 1 93 ? 28.178 4.902 -31.434 1.00 57.91 93 THR A N 1
ATOM 730 C CA . THR A 1 93 ? 29.358 4.482 -30.688 1.00 57.91 93 THR A CA 1
ATOM 731 C C . THR A 1 93 ? 29.510 2.968 -30.749 1.00 57.91 93 THR A C 1
ATOM 733 O O . THR A 1 93 ? 28.658 2.252 -30.229 1.00 57.91 93 THR A O 1
ATOM 736 N N . ASN A 1 94 ? 30.632 2.509 -31.319 1.00 54.91 94 ASN A N 1
ATOM 737 C CA . ASN A 1 94 ? 31.150 1.129 -31.334 1.00 54.91 94 ASN A CA 1
ATOM 738 C C . ASN A 1 94 ? 31.454 0.581 -29.918 1.00 54.91 94 ASN A C 1
ATOM 740 O O . ASN A 1 94 ? 32.524 0.033 -29.661 1.00 54.91 94 ASN A O 1
ATOM 744 N N . LYS A 1 95 ? 30.545 0.746 -28.954 1.00 61.41 95 LYS A N 1
ATOM 745 C CA . LYS A 1 95 ? 30.623 0.099 -27.642 1.00 61.41 95 LYS A CA 1
ATOM 746 C C . LYS A 1 95 ? 29.898 -1.236 -27.731 1.00 61.41 95 LYS A C 1
ATOM 748 O O . LYS A 1 95 ? 28.839 -1.428 -27.142 1.00 61.41 95 LYS A O 1
ATOM 753 N N . ASN A 1 96 ? 30.470 -2.144 -28.514 1.00 59.28 96 ASN A N 1
ATOM 754 C CA . ASN A 1 96 ? 30.026 -3.528 -28.547 1.00 59.28 96 ASN A CA 1
ATOM 755 C C . ASN A 1 96 ? 30.239 -4.085 -27.133 1.00 59.28 96 ASN A C 1
ATOM 757 O O . ASN A 1 96 ? 31.389 -4.176 -26.711 1.00 59.28 96 ASN A O 1
ATOM 761 N N . ASN A 1 97 ? 29.145 -4.418 -26.431 1.00 75.19 97 ASN A N 1
ATOM 762 C CA . ASN A 1 97 ? 29.087 -5.080 -25.113 1.00 75.19 97 ASN A CA 1
ATOM 763 C C . ASN A 1 97 ? 28.715 -4.219 -23.875 1.00 75.19 97 ASN A C 1
ATOM 765 O O . ASN A 1 97 ? 29.260 -4.435 -22.793 1.00 75.19 97 ASN A O 1
ATOM 769 N N . ILE A 1 98 ? 27.766 -3.276 -23.980 1.00 85.94 98 ILE A N 1
ATOM 770 C CA . ILE A 1 98 ? 27.094 -2.713 -22.786 1.00 85.94 98 ILE A CA 1
ATOM 771 C C . ILE A 1 98 ? 25.882 -3.586 -22.443 1.00 85.94 98 ILE A C 1
ATOM 773 O O . ILE A 1 98 ? 24.983 -3.746 -23.264 1.00 85.94 98 ILE A O 1
ATOM 777 N N . TRP A 1 99 ? 25.838 -4.137 -21.227 1.00 90.50 99 TRP A N 1
ATOM 778 C CA . TRP A 1 99 ? 24.659 -4.866 -20.753 1.00 90.50 99 TRP A CA 1
ATOM 779 C C . TRP A 1 99 ? 23.459 -3.924 -20.617 1.00 90.50 99 TRP A C 1
ATOM 781 O O . TRP A 1 99 ? 23.582 -2.823 -20.077 1.00 90.50 99 TRP A O 1
ATOM 791 N N . SER A 1 100 ? 22.291 -4.378 -21.066 1.00 92.12 100 SER A N 1
ATOM 792 C CA . SER A 1 100 ? 21.029 -3.667 -20.898 1.00 92.12 100 SER A CA 1
ATOM 793 C C . SER A 1 100 ? 19.946 -4.622 -20.398 1.00 92.12 100 SER A C 1
ATOM 795 O O . SER A 1 100 ? 19.884 -5.787 -20.793 1.00 92.12 100 SER A O 1
ATOM 797 N N . GLY A 1 101 ? 19.110 -4.147 -19.477 1.00 94.44 101 GLY A N 1
ATOM 798 C CA . GLY A 1 101 ? 18.115 -4.988 -18.827 1.00 94.44 101 GLY A CA 1
ATOM 799 C C . GLY A 1 101 ? 17.396 -4.314 -17.667 1.00 94.44 101 GLY A C 1
ATOM 800 O O . GLY A 1 101 ? 17.416 -3.093 -17.500 1.00 94.44 101 GLY A O 1
ATOM 801 N N . GLU A 1 102 ? 16.725 -5.132 -16.866 1.00 96.81 102 GLU A N 1
ATOM 802 C CA . GLU A 1 102 ? 15.970 -4.710 -15.691 1.00 96.81 102 GLU A CA 1
ATOM 803 C C . GLU A 1 102 ? 16.444 -5.473 -14.452 1.00 96.81 102 GLU A C 1
ATOM 805 O O . GLU A 1 102 ? 16.610 -6.690 -14.485 1.00 96.81 102 GLU A O 1
ATOM 810 N N . ILE A 1 103 ? 16.606 -4.753 -13.344 1.00 97.38 103 ILE A N 1
ATOM 811 C CA . ILE A 1 103 ? 16.795 -5.316 -12.008 1.00 97.38 103 ILE A CA 1
ATOM 812 C C . ILE A 1 103 ? 15.470 -5.171 -11.262 1.00 97.38 103 ILE A C 1
ATOM 814 O O . ILE A 1 103 ? 15.091 -4.064 -10.878 1.00 97.38 103 ILE A O 1
ATOM 818 N N . THR A 1 104 ? 14.752 -6.273 -11.057 1.00 96.94 104 THR A N 1
ATOM 819 C CA . THR A 1 104 ? 13.470 -6.261 -10.341 1.00 96.94 104 THR A CA 1
ATOM 820 C C . THR A 1 104 ? 13.663 -5.973 -8.851 1.00 96.94 104 THR A C 1
ATOM 822 O O . THR A 1 104 ? 14.528 -6.547 -8.196 1.00 96.94 104 THR A O 1
ATOM 825 N N . ILE A 1 105 ? 12.791 -5.134 -8.296 1.00 96.75 105 ILE A N 1
ATOM 826 C CA . ILE A 1 105 ? 12.689 -4.831 -6.868 1.00 96.75 105 ILE A CA 1
ATOM 827 C C . ILE A 1 105 ? 11.386 -5.436 -6.347 1.00 96.75 105 ILE A C 1
ATOM 829 O O . ILE A 1 105 ? 10.299 -5.128 -6.839 1.00 96.75 105 ILE A O 1
ATOM 833 N N . LYS A 1 106 ? 11.490 -6.291 -5.329 1.00 94.75 106 LYS A N 1
ATOM 834 C CA . LYS A 1 106 ? 10.346 -6.911 -4.650 1.00 94.75 106 LYS A CA 1
ATOM 835 C C . LYS A 1 106 ? 10.335 -6.487 -3.187 1.00 94.75 106 LYS A C 1
ATOM 837 O O . LYS A 1 106 ? 11.377 -6.485 -2.542 1.00 94.75 106 LYS A O 1
ATOM 842 N N . CYS A 1 107 ? 9.155 -6.158 -2.672 1.00 94.81 107 CYS A N 1
ATOM 843 C CA . CYS A 1 107 ? 8.936 -5.933 -1.247 1.00 94.81 107 CYS A CA 1
ATOM 844 C C . CYS A 1 107 ? 8.254 -7.174 -0.673 1.00 94.81 107 CYS A C 1
ATOM 846 O O . CYS A 1 107 ? 7.293 -7.667 -1.263 1.00 94.81 107 CYS A O 1
ATOM 848 N N . ARG A 1 108 ? 8.757 -7.700 0.439 1.00 95.25 108 ARG A N 1
ATOM 849 C CA . ARG A 1 108 ? 8.203 -8.877 1.113 1.00 95.25 108 ARG A CA 1
ATOM 850 C C . ARG A 1 108 ? 8.289 -8.689 2.618 1.00 95.25 108 ARG A C 1
ATOM 852 O O . ARG A 1 108 ? 9.145 -7.944 3.089 1.00 95.25 108 ARG A O 1
ATOM 859 N N . TYR A 1 109 ? 7.425 -9.372 3.354 1.00 94.44 109 TYR A N 1
ATOM 860 C CA . TYR A 1 109 ? 7.573 -9.455 4.802 1.00 94.44 109 TYR A CA 1
ATOM 861 C C . TYR A 1 109 ? 8.741 -10.375 5.152 1.00 94.44 109 TYR A C 1
ATOM 863 O O . TYR A 1 109 ? 8.854 -11.481 4.621 1.00 94.44 109 TYR A O 1
ATOM 871 N N . GLU A 1 110 ? 9.591 -9.921 6.059 1.00 94.50 110 GLU A N 1
ATOM 872 C CA . GLU A 1 110 ? 10.643 -10.740 6.655 1.00 94.50 110 GLU A CA 1
ATOM 873 C C . GLU A 1 110 ? 10.141 -11.390 7.949 1.00 94.50 110 GLU A C 1
ATOM 875 O O . GLU A 1 110 ? 9.009 -11.157 8.389 1.00 94.50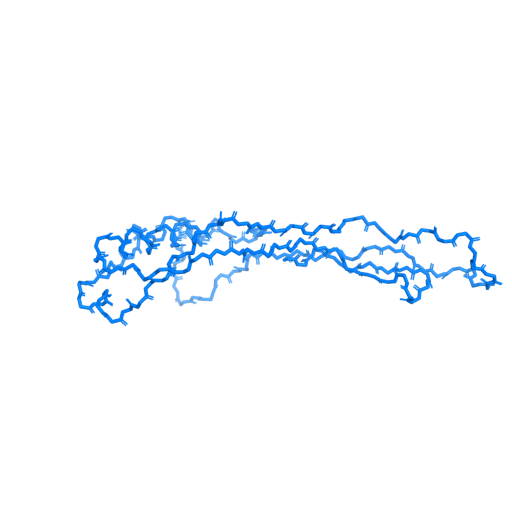 110 GLU A O 1
ATOM 880 N N . LYS A 1 111 ? 10.978 -12.239 8.552 1.00 93.19 111 LYS A N 1
ATOM 881 C CA . LYS A 1 111 ? 10.676 -12.820 9.862 1.00 93.19 111 LYS A CA 1
ATOM 882 C C . LYS A 1 111 ? 10.445 -11.688 10.888 1.00 93.19 111 LYS A C 1
ATOM 884 O O . LYS A 1 111 ? 11.259 -10.762 10.927 1.00 93.19 111 LYS A O 1
ATOM 889 N N . PRO A 1 112 ? 9.373 -11.745 11.702 1.00 92.19 112 PRO A N 1
ATOM 890 C CA . PRO A 1 112 ? 9.160 -10.799 12.790 1.00 92.19 112 PRO A CA 1
ATOM 891 C C . PRO A 1 112 ? 10.336 -10.784 13.768 1.00 92.19 112 PRO A C 1
ATOM 893 O O . PRO A 1 112 ? 11.051 -11.775 13.921 1.00 92.19 112 PRO A O 1
ATOM 896 N N . ILE A 1 113 ? 10.514 -9.645 14.430 1.00 91.50 113 ILE A N 1
ATOM 897 C CA . ILE A 1 113 ? 11.414 -9.510 15.572 1.00 91.50 113 ILE A CA 1
ATOM 898 C C . ILE A 1 113 ? 10.532 -9.603 16.818 1.00 91.50 113 ILE A C 1
ATOM 900 O O . ILE A 1 113 ? 9.716 -8.712 17.055 1.00 91.50 113 ILE A O 1
ATOM 904 N N . ASP A 1 114 ? 10.668 -10.686 17.575 1.00 83.94 114 ASP A N 1
ATOM 905 C CA . ASP A 1 114 ? 9.871 -10.985 18.764 1.00 83.94 114 ASP A CA 1
ATOM 906 C C . ASP A 1 114 ? 10.721 -11.600 19.883 1.00 83.94 114 ASP A C 1
ATOM 908 O O . ASP A 1 114 ? 11.873 -11.985 19.681 1.00 83.94 114 ASP A O 1
ATOM 912 N N . ASN A 1 115 ? 10.131 -11.657 21.080 1.00 64.88 115 ASN A N 1
ATOM 913 C CA . ASN A 1 115 ? 10.712 -12.307 22.254 1.00 64.88 115 ASN A CA 1
ATOM 914 C C . ASN A 1 115 ? 10.081 -13.693 22.537 1.00 64.88 115 ASN A C 1
ATOM 916 O O . ASN A 1 115 ? 10.531 -14.363 23.462 1.00 64.88 115 ASN A O 1
ATOM 920 N N . GLU A 1 116 ? 9.038 -14.115 21.800 1.00 75.69 116 GLU A N 1
ATOM 921 C CA . GLU A 1 116 ? 8.179 -15.277 22.126 1.00 75.69 116 GLU A CA 1
ATOM 922 C C . GLU A 1 116 ? 7.470 -15.902 20.889 1.00 75.69 116 GLU A C 1
ATOM 924 O O . GLU A 1 116 ? 7.776 -15.581 19.743 1.00 75.69 116 GLU A O 1
ATOM 929 N N . ASN A 1 117 ? 6.510 -16.817 21.115 1.00 88.25 117 ASN A N 1
ATOM 930 C CA . ASN A 1 117 ? 5.775 -17.585 20.099 1.00 88.25 117 ASN A CA 1
ATOM 931 C C . ASN A 1 117 ? 4.965 -16.716 19.115 1.00 88.25 117 ASN A C 1
ATOM 933 O O . ASN A 1 117 ? 3.994 -16.056 19.488 1.00 88.25 117 ASN A O 1
ATOM 937 N N . ILE A 1 118 ? 5.298 -16.822 17.826 1.00 90.75 118 ILE A N 1
ATOM 938 C CA . ILE A 1 118 ? 4.602 -16.147 16.721 1.00 90.75 118 ILE A CA 1
ATOM 939 C C . ILE A 1 118 ? 3.221 -16.781 16.477 1.00 90.75 118 ILE A C 1
ATOM 941 O O . ILE A 1 118 ? 3.148 -17.976 16.179 1.00 90.75 118 ILE A O 1
ATOM 945 N N . PRO A 1 119 ? 2.119 -16.004 16.488 1.00 93.75 119 PRO A N 1
ATOM 946 C CA . PRO A 1 119 ? 0.806 -16.508 16.097 1.00 93.75 119 PRO A CA 1
ATOM 947 C C . PRO A 1 119 ? 0.758 -16.964 14.632 1.00 93.75 119 PRO A C 1
ATOM 949 O O . PRO A 1 119 ? 1.343 -16.335 13.748 1.00 93.75 119 PRO A O 1
ATOM 952 N N . ASN A 1 120 ? -0.039 -17.996 14.335 1.00 94.19 120 ASN A N 1
ATOM 953 C CA . ASN A 1 120 ? -0.156 -18.558 12.982 1.00 94.19 120 ASN A CA 1
ATOM 954 C C . ASN A 1 120 ? -0.516 -17.516 11.906 1.00 94.19 120 ASN A C 1
ATOM 956 O O . ASN A 1 120 ? 0.008 -17.578 10.794 1.00 94.19 120 ASN A O 1
ATOM 960 N N . TYR A 1 121 ? -1.387 -16.549 12.213 1.00 94.25 121 TYR A N 1
ATOM 961 C CA . TYR A 1 121 ? -1.795 -15.514 11.253 1.00 94.25 121 TYR A CA 1
ATOM 962 C C . TYR A 1 121 ? -0.650 -14.550 10.890 1.00 94.25 121 TYR A C 1
ATOM 964 O O . TYR A 1 121 ? -0.598 -14.054 9.766 1.00 94.25 121 TYR A O 1
ATOM 972 N N . ILE A 1 122 ? 0.320 -14.359 11.793 1.00 94.56 122 ILE A N 1
ATOM 973 C CA . ILE A 1 122 ? 1.556 -13.611 11.530 1.00 94.56 122 ILE A CA 1
ATOM 974 C C . ILE A 1 122 ? 2.553 -14.473 10.753 1.00 94.56 122 ILE A C 1
ATOM 976 O O . ILE A 1 122 ? 3.134 -14.006 9.775 1.00 94.56 122 ILE A O 1
ATOM 980 N N . ALA A 1 123 ? 2.716 -15.745 11.132 1.00 93.44 123 ALA A N 1
ATOM 981 C CA . ALA A 1 123 ? 3.632 -16.663 10.453 1.00 93.44 123 ALA A CA 1
ATOM 982 C C . ALA A 1 123 ? 3.312 -16.805 8.951 1.00 93.44 123 ALA A C 1
ATOM 984 O O . ALA A 1 123 ? 4.223 -16.846 8.126 1.00 93.44 123 ALA A O 1
ATOM 985 N N . LYS A 1 124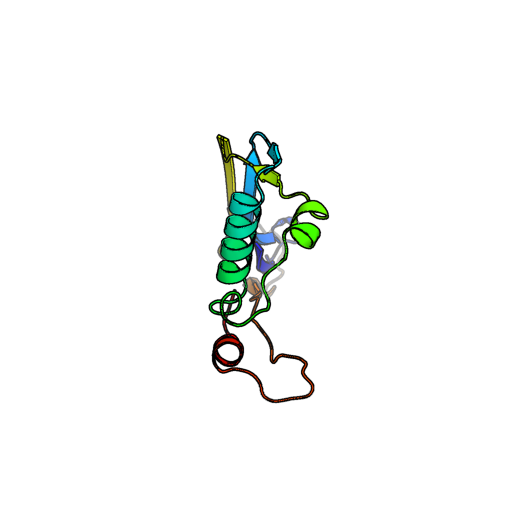 ? 2.023 -16.781 8.580 1.00 93.94 124 LYS A N 1
ATOM 986 C CA . LYS A 1 124 ? 1.553 -16.796 7.179 1.00 93.94 124 LYS A CA 1
ATOM 987 C C . LYS A 1 124 ? 2.009 -15.590 6.343 1.00 93.94 124 LYS A C 1
ATOM 989 O O . LYS A 1 124 ? 1.926 -15.648 5.117 1.00 93.94 124 LYS A O 1
ATOM 994 N N . LEU A 1 125 ? 2.435 -14.487 6.964 1.00 94.00 125 LEU A N 1
ATOM 995 C CA . LEU A 1 125 ? 2.925 -13.313 6.238 1.00 94.00 125 LEU A CA 1
ATOM 996 C C . LEU A 1 125 ? 4.383 -13.460 5.806 1.00 94.00 125 LEU A C 1
ATOM 998 O O . LEU A 1 125 ? 4.766 -12.844 4.816 1.00 94.00 125 LEU A O 1
ATOM 1002 N N . ILE A 1 126 ? 5.185 -14.271 6.498 1.00 93.81 126 ILE A N 1
ATOM 1003 C CA . ILE A 1 126 ? 6.630 -14.380 6.264 1.00 93.81 126 ILE A CA 1
ATOM 1004 C C . ILE A 1 126 ? 6.902 -14.798 4.814 1.00 93.81 126 ILE A C 1
ATOM 1006 O O . ILE A 1 126 ? 6.370 -15.788 4.317 1.00 93.81 126 ILE A O 1
ATOM 1010 N N . GLY A 1 127 ? 7.726 -14.018 4.114 1.00 93.06 127 GLY A N 1
ATOM 1011 C CA . GLY A 1 127 ? 8.073 -14.232 2.710 1.00 93.06 127 GLY A CA 1
ATOM 1012 C C . GLY A 1 127 ? 6.989 -13.825 1.707 1.00 93.06 127 GLY A C 1
ATOM 1013 O O . GLY A 1 127 ? 7.272 -13.777 0.508 1.00 93.06 127 GLY A O 1
ATOM 1014 N N . LYS A 1 128 ? 5.773 -13.480 2.155 1.00 93.12 128 LYS A N 1
ATOM 1015 C CA . LYS A 1 128 ? 4.703 -13.008 1.272 1.00 93.12 128 LYS A CA 1
ATOM 1016 C C . LYS A 1 128 ? 5.118 -11.691 0.622 1.00 93.12 128 LYS A C 1
ATOM 1018 O O . LYS A 1 128 ? 5.505 -10.737 1.299 1.00 93.12 128 LYS A O 1
ATOM 1023 N N . GLN A 1 129 ? 5.019 -11.648 -0.702 1.00 87.50 129 GLN A N 1
ATOM 1024 C CA . GLN A 1 129 ? 5.302 -10.451 -1.481 1.00 87.50 129 GLN A CA 1
ATOM 1025 C C . GLN A 1 129 ? 4.140 -9.447 -1.358 1.00 87.50 129 GLN A C 1
ATOM 1027 O O . GLN A 1 129 ? 2.974 -9.821 -1.507 1.00 87.50 129 GLN A O 1
ATOM 1032 N N . LEU A 1 130 ? 4.480 -8.186 -1.085 1.00 83.44 130 LEU A N 1
ATOM 1033 C CA . LEU A 1 130 ? 3.592 -7.016 -1.114 1.00 83.44 130 LEU A CA 1
ATOM 1034 C C . LEU A 1 130 ? 3.411 -6.480 -2.538 1.00 83.44 130 LEU A C 1
ATOM 1036 O O . LEU A 1 130 ? 4.280 -6.732 -3.408 1.00 83.44 130 LEU A O 1
#